Protein AF-W9YS83-F1 (afdb_monomer_lite)

Foldseek 3Di:
DDDDAQEDDDPVCVVVLVPQDFPDKDKDWDFDQPVPPGTDGFIWIWTDRDPAKIKIWGWAFDDDDDDPDVVGGHTHTYIDMDRHDDPPPPDPDDDD

Secondary structure (DSSP, 8-state):
------EE--TTTHHHHHHPPP-EEEEEEEEEE-SSS-EEEEEEEEEE-SSS-EEEEEEEEEEEEPSSSTT-EEEEEEEEEESS------PPPPP-

Sequence (96 aa):
MAIQTIRYVPSDQQDAARQAPVSLVRVVSHTQFDGNTGPTNHCCLYFQTGPNSYIRLDMIPGNDPGTVLPGGRKGVLVVQIWTTFQMSASKPPRPL

pLDDT: mean 72.43, std 15.62, range [32.56, 90.31]

Organism: NCBI:txid1182541

Radius of gyration: 15.61 Å; chains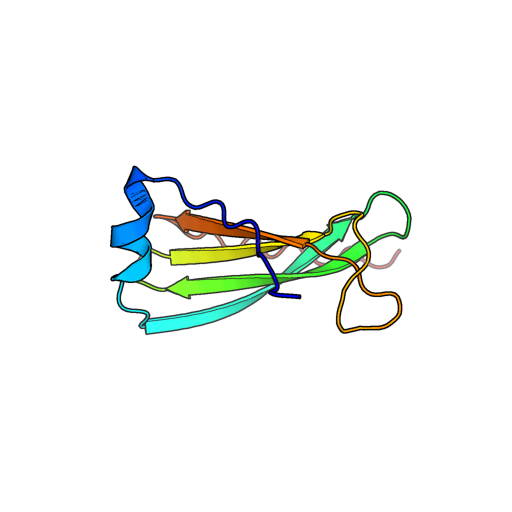: 1; bounding box: 30×46×37 Å

InterPro domains:
  IPR056672 Domain of unknown function DUF7770 [PF24968] (27-80)

Structure (mmCIF, N/CA/C/O backbone):
data_AF-W9YS83-F1
#
_entry.id   AF-W9YS83-F1
#
loop_
_atom_site.group_PDB
_atom_site.id
_atom_site.type_symbol
_atom_site.label_atom_id
_atom_site.label_alt_id
_atom_site.label_comp_id
_atom_site.label_asym_id
_atom_site.label_entity_id
_atom_site.label_seq_id
_atom_site.pdbx_PDB_ins_code
_atom_site.Cartn_x
_atom_site.Cartn_y
_atom_site.Cartn_z
_atom_site.occupancy
_atom_site.B_iso_or_equiv
_atom_site.auth_seq_id
_atom_site.auth_comp_id
_atom_site.auth_asym_id
_atom_site.auth_atom_id
_atom_site.pdbx_PDB_model_num
ATOM 1 N N . MET A 1 1 ? 9.127 -20.450 -10.151 1.00 37.19 1 MET A N 1
ATOM 2 C CA . MET A 1 1 ? 9.809 -19.685 -9.083 1.00 37.19 1 MET A CA 1
ATOM 3 C C . MET A 1 1 ? 8.749 -18.963 -8.270 1.00 37.19 1 MET A C 1
ATOM 5 O O . MET A 1 1 ? 7.875 -18.355 -8.876 1.00 37.19 1 MET A O 1
ATOM 9 N N . ALA A 1 2 ? 8.773 -19.076 -6.941 1.00 38.88 2 ALA A N 1
ATOM 10 C CA . ALA A 1 2 ? 7.819 -18.374 -6.084 1.00 38.88 2 ALA A CA 1
ATOM 11 C C . ALA A 1 2 ? 8.127 -16.868 -6.077 1.00 38.88 2 ALA A C 1
ATOM 13 O O . ALA A 1 2 ? 9.285 -16.465 -5.984 1.00 38.88 2 ALA A O 1
ATOM 14 N N . ILE A 1 3 ? 7.093 -16.039 -6.209 1.00 39.12 3 ILE A N 1
ATOM 15 C CA . ILE A 1 3 ? 7.210 -14.583 -6.112 1.00 39.12 3 ILE A CA 1
ATOM 16 C C . ILE A 1 3 ? 7.423 -14.246 -4.634 1.00 39.12 3 ILE A C 1
ATOM 18 O O . ILE A 1 3 ? 6.523 -14.447 -3.823 1.00 39.12 3 ILE A O 1
ATOM 22 N N . GLN A 1 4 ? 8.608 -13.751 -4.277 1.00 41.41 4 GLN A N 1
ATOM 23 C CA . GLN A 1 4 ? 8.888 -13.269 -2.927 1.00 41.41 4 GLN A CA 1
ATOM 24 C C . GLN A 1 4 ? 8.749 -11.746 -2.904 1.00 41.41 4 GLN A C 1
ATOM 26 O O . GLN A 1 4 ? 9.669 -11.013 -3.257 1.00 41.41 4 GLN A O 1
ATOM 31 N N . THR A 1 5 ? 7.561 -11.268 -2.538 1.00 51.53 5 THR A N 1
ATOM 32 C CA . THR A 1 5 ? 7.318 -9.842 -2.298 1.00 51.53 5 THR A CA 1
ATOM 33 C C . THR A 1 5 ? 8.067 -9.424 -1.036 1.00 51.53 5 THR A C 1
ATOM 35 O O . THR A 1 5 ? 7.819 -9.976 0.037 1.00 51.53 5 THR A O 1
ATOM 38 N N . ILE A 1 6 ? 8.967 -8.443 -1.142 1.00 51.59 6 ILE A N 1
ATOM 39 C CA . ILE A 1 6 ? 9.585 -7.823 0.033 1.00 51.59 6 ILE A CA 1
ATOM 40 C C . ILE A 1 6 ? 8.503 -6.983 0.709 1.00 51.59 6 ILE A C 1
ATOM 42 O O . ILE A 1 6 ? 8.083 -5.950 0.189 1.00 51.59 6 ILE A O 1
ATOM 46 N N . ARG A 1 7 ? 8.005 -7.485 1.839 1.00 59.75 7 ARG A N 1
ATOM 47 C CA . ARG A 1 7 ? 6.979 -6.843 2.656 1.00 59.75 7 ARG A CA 1
ATOM 48 C C . ARG A 1 7 ? 7.669 -6.125 3.807 1.00 59.75 7 ARG A C 1
ATOM 50 O O . ARG A 1 7 ? 8.213 -6.782 4.689 1.00 59.75 7 ARG A O 1
ATOM 57 N N . TYR A 1 8 ? 7.606 -4.799 3.821 1.00 60.91 8 TYR A N 1
ATOM 58 C CA . TYR A 1 8 ? 7.991 -4.029 5.000 1.00 60.91 8 TYR A CA 1
ATOM 59 C C . TYR A 1 8 ? 6.734 -3.704 5.806 1.00 60.91 8 TYR A C 1
ATOM 61 O O . TYR A 1 8 ? 5.944 -2.843 5.416 1.00 60.91 8 TYR A O 1
ATOM 69 N N . VAL A 1 9 ? 6.538 -4.432 6.905 1.00 65.19 9 VAL A N 1
ATOM 70 C CA . VAL A 1 9 ? 5.646 -4.030 7.998 1.00 65.19 9 VAL A CA 1
ATOM 71 C C . VAL A 1 9 ? 6.521 -3.973 9.244 1.00 65.19 9 VAL A C 1
ATOM 73 O O . VAL A 1 9 ? 7.219 -4.958 9.496 1.00 65.19 9 VAL A O 1
ATOM 76 N N . PRO A 1 10 ? 6.522 -2.871 10.009 1.00 68.75 10 PRO A N 1
ATOM 77 C CA . PRO A 1 10 ? 7.157 -2.852 11.322 1.00 68.75 10 PRO A CA 1
ATOM 78 C C . PRO A 1 10 ? 6.671 -4.052 12.151 1.00 68.75 10 PRO A C 1
ATOM 80 O O . PRO A 1 10 ? 5.473 -4.349 12.166 1.00 68.75 10 PRO A O 1
ATOM 83 N N . SER A 1 11 ? 7.593 -4.803 12.761 1.00 75.56 11 SER A N 1
ATOM 84 C CA . SER A 1 11 ? 7.273 -6.083 13.415 1.00 75.56 11 SER A CA 1
ATOM 85 C C . SER A 1 11 ? 6.288 -5.921 14.577 1.00 75.56 11 SER A C 1
ATOM 87 O O . SER A 1 11 ? 5.454 -6.793 14.800 1.00 75.56 11 SER A O 1
ATOM 89 N N . ASP A 1 12 ? 6.325 -4.776 15.252 1.00 77.19 12 ASP A N 1
ATOM 90 C CA . ASP A 1 12 ? 5.402 -4.344 16.305 1.00 77.19 12 ASP A CA 1
ATOM 91 C C . ASP A 1 12 ? 3.979 -4.041 15.796 1.00 77.19 12 ASP A C 1
ATOM 93 O O . ASP A 1 12 ? 3.032 -4.001 16.578 1.00 77.19 12 ASP A O 1
ATOM 97 N N . GLN A 1 13 ? 3.805 -3.859 14.486 1.00 73.00 13 GLN A N 1
ATOM 98 C CA . GLN A 1 13 ? 2.529 -3.494 13.860 1.00 73.00 13 GLN A CA 1
ATOM 99 C C . GLN A 1 13 ? 1.933 -4.609 12.999 1.00 73.00 13 GLN A C 1
ATOM 101 O O . GLN A 1 13 ? 0.794 -4.497 12.541 1.00 73.00 13 GLN A O 1
ATOM 106 N N . GLN A 1 14 ? 2.679 -5.688 12.759 1.00 78.12 14 GLN A N 1
ATOM 107 C CA . GLN A 1 14 ? 2.307 -6.716 11.792 1.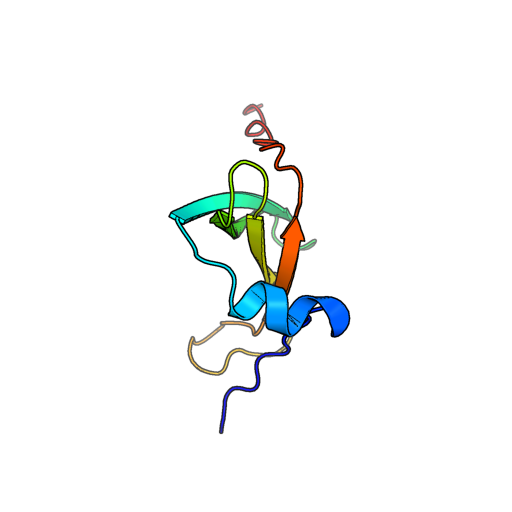00 78.12 14 GLN A CA 1
ATOM 108 C C . GLN A 1 14 ? 0.992 -7.427 12.133 1.00 78.12 14 GLN A C 1
ATOM 110 O O . GLN A 1 14 ? 0.126 -7.558 11.260 1.00 78.12 14 GLN A O 1
ATOM 115 N N . ASP A 1 15 ? 0.833 -7.873 13.378 1.00 82.25 15 ASP A N 1
ATOM 116 C CA . ASP A 1 15 ? -0.364 -8.606 13.798 1.00 82.25 15 ASP A CA 1
ATOM 117 C C . ASP A 1 15 ? -1.578 -7.684 13.894 1.00 82.25 15 ASP A C 1
ATOM 119 O O . ASP A 1 15 ? -2.651 -8.026 13.393 1.00 82.25 15 ASP A O 1
ATOM 123 N N . ALA A 1 16 ? -1.383 -6.470 14.417 1.00 77.25 16 ALA A N 1
ATOM 124 C CA . ALA A 1 16 ? -2.418 -5.444 14.465 1.00 77.25 16 ALA A CA 1
ATOM 125 C C . ALA A 1 16 ? -2.932 -5.096 13.057 1.00 77.25 16 ALA A C 1
ATOM 127 O O . ALA A 1 16 ? -4.139 -5.087 12.827 1.00 77.25 16 ALA A O 1
ATOM 128 N N . ALA A 1 17 ? -2.035 -4.889 12.086 1.00 74.69 17 ALA A N 1
ATOM 129 C CA . ALA A 1 17 ? -2.414 -4.611 10.702 1.00 74.69 17 ALA A CA 1
ATOM 130 C C . ALA A 1 17 ? -3.163 -5.783 10.046 1.00 74.69 17 ALA A C 1
ATOM 132 O O . ALA A 1 17 ? -4.071 -5.563 9.248 1.00 74.69 17 ALA A O 1
ATOM 133 N N . ARG A 1 18 ? -2.790 -7.032 10.355 1.00 79.50 18 ARG A N 1
ATOM 134 C CA . ARG A 1 18 ? -3.412 -8.224 9.756 1.00 79.50 18 ARG A CA 1
ATOM 135 C C . ARG A 1 18 ? -4.815 -8.496 10.300 1.00 79.50 18 ARG A C 1
ATOM 137 O O . ARG A 1 18 ? -5.643 -9.029 9.568 1.00 79.50 18 ARG A O 1
ATOM 144 N N . GLN A 1 19 ? -5.053 -8.180 11.569 1.00 83.81 19 GLN A N 1
ATOM 145 C CA . GLN A 1 19 ? -6.325 -8.433 12.249 1.00 83.81 19 GLN A CA 1
ATOM 146 C C . GLN A 1 19 ? -7.300 -7.252 12.157 1.00 83.81 19 GLN A C 1
ATOM 148 O O . GLN A 1 19 ? -8.471 -7.403 12.499 1.00 83.81 19 GLN A O 1
ATOM 153 N N . ALA A 1 20 ? -6.836 -6.084 11.705 1.00 82.81 20 ALA A N 1
ATOM 154 C CA . ALA A 1 20 ? -7.656 -4.887 11.648 1.00 82.81 20 ALA A CA 1
ATOM 155 C C . ALA A 1 20 ? -8.860 -5.064 10.697 1.00 82.81 20 ALA A C 1
ATOM 157 O O . ALA A 1 20 ? -8.670 -5.378 9.516 1.00 82.81 20 ALA A O 1
ATOM 158 N N . PRO A 1 21 ? -10.100 -4.837 11.171 1.00 87.38 21 PRO A N 1
ATOM 159 C CA . PRO A 1 21 ? -11.282 -4.938 10.327 1.00 87.38 21 PRO A CA 1
ATOM 160 C C . PRO A 1 21 ? -11.286 -3.798 9.311 1.00 87.38 21 PRO A C 1
ATOM 162 O O . PRO A 1 21 ? -11.199 -2.632 9.683 1.00 87.38 21 PRO A O 1
ATOM 165 N N . VAL A 1 22 ? -11.402 -4.125 8.025 1.00 88.81 22 VAL A N 1
ATOM 166 C CA . VAL A 1 22 ? -11.458 -3.123 6.954 1.00 88.81 22 VAL A CA 1
ATOM 167 C C . VAL A 1 22 ? -12.913 -2.779 6.660 1.00 88.81 22 VAL A C 1
ATOM 169 O O . VAL A 1 22 ? -13.686 -3.652 6.273 1.00 88.81 22 VAL A O 1
ATOM 172 N N . SER A 1 23 ? -13.284 -1.509 6.817 1.00 89.81 23 SER A N 1
ATOM 173 C CA . SER A 1 23 ? -14.640 -1.017 6.530 1.00 89.81 23 SER A CA 1
ATOM 174 C C . SER A 1 23 ? -14.766 -0.349 5.161 1.00 89.81 23 SER A C 1
ATOM 176 O O . SER A 1 23 ? -15.855 -0.308 4.593 1.00 89.81 23 SER A O 1
ATOM 178 N N . LEU A 1 24 ? -13.662 0.172 4.617 1.00 88.69 24 LEU A N 1
ATOM 179 C CA . LEU A 1 24 ? -13.631 0.868 3.333 1.00 88.69 24 LEU A CA 1
ATOM 180 C C . LEU A 1 24 ? -12.257 0.730 2.675 1.00 88.69 24 LEU A C 1
ATOM 182 O O . LEU A 1 24 ? -11.231 0.834 3.343 1.00 88.69 24 LEU A O 1
ATOM 186 N N . VAL A 1 25 ? -12.236 0.569 1.352 1.00 89.62 25 VAL A N 1
ATOM 187 C CA . VAL A 1 25 ? -11.015 0.614 0.539 1.00 89.62 25 VAL A CA 1
ATOM 188 C C . VAL A 1 25 ? -11.076 1.826 -0.382 1.00 89.62 25 VAL A C 1
ATOM 190 O O . VAL A 1 25 ? -12.059 2.022 -1.094 1.00 89.62 25 VAL A O 1
ATOM 193 N N . ARG A 1 26 ? -10.022 2.642 -0.376 1.00 87.75 26 ARG A N 1
ATOM 194 C CA . ARG A 1 26 ? -9.867 3.802 -1.259 1.00 87.75 26 ARG A CA 1
ATOM 195 C C . ARG A 1 26 ? -8.675 3.586 -2.179 1.00 87.75 26 ARG A C 1
ATOM 197 O O . ARG A 1 26 ? -7.605 3.209 -1.708 1.00 87.75 26 ARG A O 1
ATOM 204 N N . VAL A 1 27 ? -8.858 3.868 -3.464 1.00 88.56 27 VAL A N 1
ATOM 205 C CA . VAL A 1 27 ? -7.778 3.929 -4.455 1.00 88.56 27 VAL A CA 1
ATOM 206 C C . VAL A 1 27 ? -7.486 5.400 -4.706 1.00 88.56 27 VAL A C 1
ATOM 208 O O . VAL A 1 27 ? -8.394 6.144 -5.076 1.00 88.56 27 VAL A O 1
ATOM 211 N N . VAL A 1 28 ? -6.253 5.833 -4.462 1.00 83.38 28 VAL A N 1
ATOM 212 C CA . VAL A 1 28 ? -5.859 7.237 -4.620 1.00 83.38 28 VAL A CA 1
ATOM 213 C C . VAL A 1 28 ? -4.666 7.307 -5.554 1.00 83.38 28 VAL A C 1
ATOM 215 O O . VAL A 1 28 ? -3.622 6.714 -5.285 1.00 83.38 28 VAL A O 1
ATOM 218 N N . SER A 1 29 ? -4.831 8.028 -6.658 1.00 82.12 29 SER A N 1
ATOM 219 C CA . SER A 1 29 ? -3.747 8.337 -7.582 1.00 82.12 29 SER A CA 1
ATOM 220 C C . SER A 1 29 ? -2.879 9.458 -7.018 1.00 82.12 29 SER A C 1
ATOM 222 O O . SER A 1 29 ? -3.407 10.501 -6.623 1.00 82.12 29 SER A O 1
ATOM 224 N N . HIS A 1 30 ? -1.562 9.282 -7.044 1.00 76.31 30 HIS A N 1
ATOM 225 C CA . HIS A 1 30 ? -0.604 10.350 -6.788 1.00 76.31 30 HIS A CA 1
ATOM 226 C C . HIS A 1 30 ? 0.291 10.545 -8.006 1.00 76.31 30 HIS A C 1
ATOM 228 O O . HIS A 1 30 ? 0.634 9.598 -8.711 1.00 76.31 30 HIS A O 1
ATOM 234 N N . THR A 1 31 ? 0.730 11.780 -8.212 1.00 75.81 31 THR A N 1
ATOM 235 C CA . THR A 1 31 ? 1.826 12.054 -9.136 1.00 75.81 31 THR A CA 1
ATOM 236 C C . THR A 1 31 ? 3.129 11.590 -8.495 1.00 75.81 31 THR A C 1
ATOM 238 O O . THR A 1 31 ? 3.548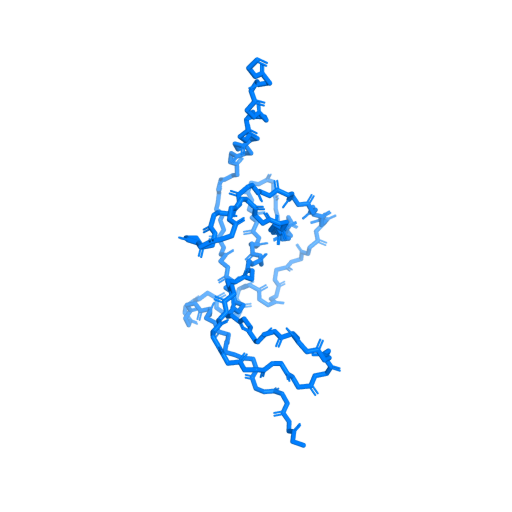 12.152 -7.484 1.00 75.81 31 THR A O 1
ATOM 241 N N . GLN A 1 32 ? 3.785 10.594 -9.087 1.00 70.19 32 GLN A N 1
ATOM 242 C CA . GLN A 1 32 ? 5.127 10.175 -8.688 1.00 70.19 32 GLN A CA 1
ATOM 243 C C . GLN A 1 32 ? 6.092 10.401 -9.845 1.00 70.19 32 GLN A C 1
ATOM 245 O O . GLN A 1 32 ? 5.832 9.959 -10.960 1.00 70.19 32 GLN A O 1
ATOM 250 N N . PHE A 1 33 ? 7.207 11.077 -9.588 1.00 68.56 33 PHE A N 1
ATOM 251 C CA . PHE A 1 33 ? 8.263 11.248 -10.581 1.00 68.56 33 PHE A CA 1
ATOM 252 C C . PHE A 1 33 ? 9.261 10.099 -10.459 1.00 68.56 33 PHE A C 1
ATOM 254 O O . PHE A 1 33 ? 9.786 9.852 -9.376 1.00 68.56 33 PHE A O 1
ATOM 261 N N . ASP A 1 34 ? 9.537 9.414 -11.565 1.00 64.31 34 ASP A N 1
ATOM 262 C CA . ASP A 1 34 ? 10.505 8.308 -11.619 1.00 64.31 34 ASP A CA 1
ATOM 263 C C . ASP A 1 34 ? 11.946 8.774 -11.912 1.00 64.31 34 ASP A C 1
ATOM 265 O O . ASP A 1 34 ? 12.828 7.970 -12.215 1.00 64.31 34 ASP A O 1
ATOM 269 N N . GLY A 1 35 ? 12.177 10.089 -11.849 1.00 60.09 35 GLY A N 1
ATOM 270 C CA . GLY A 1 35 ? 13.470 10.732 -12.066 1.00 60.09 35 GLY A CA 1
ATOM 271 C C . GLY A 1 35 ? 13.965 10.752 -13.516 1.00 60.09 35 GLY A C 1
ATOM 272 O O . GLY A 1 35 ? 14.924 11.466 -13.782 1.00 60.09 35 GLY A O 1
ATOM 273 N N . ASN A 1 36 ? 13.327 10.030 -14.448 1.00 57.38 36 ASN A N 1
ATOM 274 C CA . ASN A 1 36 ? 13.856 9.824 -15.804 1.00 57.38 36 ASN A CA 1
ATOM 275 C C . ASN A 1 36 ? 12.836 10.043 -16.930 1.00 57.38 36 ASN A C 1
ATOM 277 O O . ASN A 1 36 ? 13.213 10.534 -17.990 1.00 57.38 36 ASN A O 1
A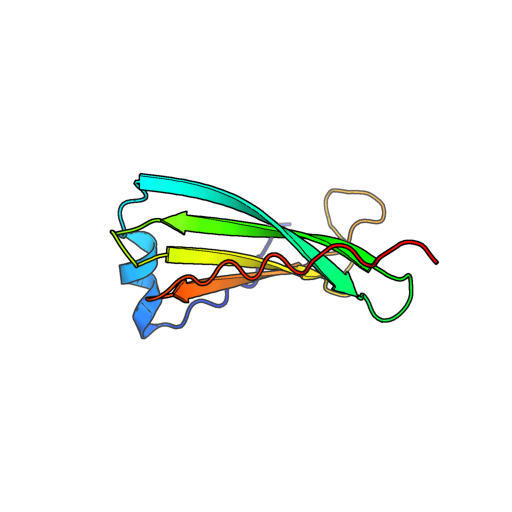TOM 281 N N . THR A 1 37 ? 11.570 9.669 -16.742 1.00 64.56 37 THR A N 1
ATOM 282 C CA . THR A 1 37 ? 10.553 9.681 -17.810 1.00 64.56 37 THR A CA 1
ATOM 283 C C . THR A 1 37 ? 9.370 10.601 -17.524 1.00 64.56 37 THR A C 1
ATOM 285 O O . THR A 1 37 ? 8.579 10.881 -18.424 1.00 64.56 37 THR A O 1
ATOM 288 N N . GLY A 1 38 ? 9.298 11.160 -16.313 1.00 65.75 38 GLY A N 1
ATOM 289 C CA . GLY A 1 38 ? 8.328 12.188 -15.942 1.00 65.75 38 GLY A CA 1
ATOM 290 C C . GLY A 1 38 ? 7.320 11.689 -14.904 1.00 65.75 38 GLY A C 1
ATOM 291 O O . GLY A 1 38 ? 7.645 10.809 -14.103 1.00 65.75 38 GLY A O 1
ATOM 292 N N . PRO A 1 39 ? 6.118 12.288 -14.834 1.00 65.50 39 PRO A N 1
ATOM 293 C CA . PRO A 1 39 ? 5.088 11.838 -13.912 1.00 65.50 39 PRO A CA 1
ATOM 294 C C . PRO A 1 39 ? 4.576 10.456 -14.330 1.00 65.50 39 PRO A C 1
ATOM 296 O O . PRO A 1 39 ? 4.170 10.235 -15.468 1.00 65.50 39 PRO A O 1
ATOM 299 N N . THR A 1 40 ? 4.572 9.531 -13.383 1.00 66.88 40 THR A N 1
ATOM 300 C CA . THR A 1 40 ? 4.080 8.166 -13.550 1.00 66.88 40 THR A CA 1
ATOM 301 C C . THR A 1 40 ? 2.720 8.001 -12.885 1.00 66.88 40 THR A C 1
ATOM 303 O O . THR A 1 40 ? 2.386 8.690 -11.916 1.00 66.88 40 THR A O 1
ATOM 306 N N . ASN A 1 41 ? 1.929 7.065 -13.413 1.00 69.88 41 ASN A N 1
ATOM 307 C CA . ASN A 1 41 ? 0.658 6.665 -12.821 1.00 69.88 41 ASN A CA 1
ATOM 308 C C . ASN A 1 41 ? 0.932 5.824 -11.570 1.00 69.88 41 ASN A C 1
ATOM 310 O O . ASN A 1 41 ? 1.046 4.601 -11.646 1.00 69.88 41 ASN A O 1
ATOM 314 N N . HIS A 1 42 ? 1.050 6.483 -10.422 1.00 79.94 42 HIS A N 1
ATOM 315 C CA . HIS A 1 42 ? 1.211 5.830 -9.133 1.00 79.94 42 HIS A CA 1
ATOM 316 C C . HIS A 1 42 ? -0.117 5.834 -8.373 1.00 79.94 42 HIS A C 1
ATOM 318 O O . HIS A 1 42 ? -0.798 6.857 -8.296 1.00 79.94 42 HIS A O 1
ATOM 324 N N . CYS A 1 43 ? -0.503 4.689 -7.813 1.00 80.88 43 CYS A N 1
ATOM 325 C CA . CYS A 1 43 ? -1.715 4.559 -7.008 1.00 80.88 43 CYS A CA 1
ATOM 326 C C . CYS A 1 43 ? -1.395 3.902 -5.668 1.00 80.88 43 CYS A C 1
ATOM 328 O O . CYS A 1 43 ? -0.779 2.837 -5.629 1.00 80.88 43 CYS A O 1
ATOM 330 N N . CYS A 1 44 ? -1.899 4.497 -4.591 1.00 85.44 44 CYS A N 1
ATOM 331 C CA . CYS A 1 44 ? -1.916 3.895 -3.264 1.00 85.44 44 CYS A CA 1
ATOM 332 C C . CYS A 1 44 ? -3.304 3.335 -2.955 1.00 85.44 44 CYS A C 1
ATOM 334 O O . CYS A 1 44 ? -4.329 3.910 -3.341 1.00 85.44 44 CYS A O 1
ATOM 336 N N . LEU A 1 45 ? -3.336 2.247 -2.189 1.00 89.50 45 LEU A N 1
ATOM 337 C CA . LEU A 1 45 ? -4.557 1.743 -1.574 1.00 89.50 45 LEU A CA 1
ATOM 338 C C . LEU A 1 45 ? -4.581 2.143 -0.100 1.00 89.50 45 LEU A C 1
ATOM 340 O O . LEU A 1 45 ? -3.590 1.980 0.606 1.00 89.50 45 LEU A O 1
ATOM 344 N N . TYR A 1 46 ? -5.722 2.627 0.376 1.00 89.19 46 TYR A N 1
ATOM 345 C CA . TYR A 1 46 ? -5.936 2.952 1.784 1.00 89.19 46 TYR A CA 1
ATOM 346 C C . TYR A 1 46 ? -7.117 2.157 2.313 1.00 89.19 46 TYR A C 1
ATOM 348 O O . TYR A 1 46 ? -8.238 2.293 1.821 1.00 89.19 46 TYR A O 1
ATOM 356 N N . PHE A 1 47 ? -6.860 1.315 3.304 1.00 90.31 47 PHE A N 1
ATOM 357 C CA . PHE A 1 47 ? -7.860 0.475 3.945 1.00 90.31 47 PHE A CA 1
ATOM 358 C C . PHE A 1 47 ? -8.241 1.143 5.258 1.00 90.31 47 PHE A C 1
ATOM 360 O O . PHE A 1 47 ? -7.415 1.248 6.158 1.00 90.31 47 PHE A O 1
ATOM 367 N N . GLN A 1 48 ? -9.466 1.640 5.360 1.00 89.38 48 GLN A N 1
ATOM 368 C CA . GLN A 1 48 ? -9.972 2.241 6.584 1.00 89.38 48 GLN A CA 1
ATOM 369 C C . GLN A 1 48 ? -10.240 1.147 7.616 1.00 89.38 48 GLN A C 1
ATOM 371 O O . GLN A 1 48 ? -10.997 0.216 7.342 1.00 89.38 48 GLN A O 1
ATOM 376 N N . THR A 1 49 ? -9.625 1.271 8.789 1.00 88.62 49 THR A N 1
ATOM 377 C CA . THR A 1 49 ? -9.718 0.289 9.881 1.00 88.62 49 THR A CA 1
ATOM 378 C C . THR A 1 49 ? -10.413 0.820 11.133 1.00 88.62 49 THR A C 1
ATOM 380 O O . THR A 1 49 ? -10.590 0.103 1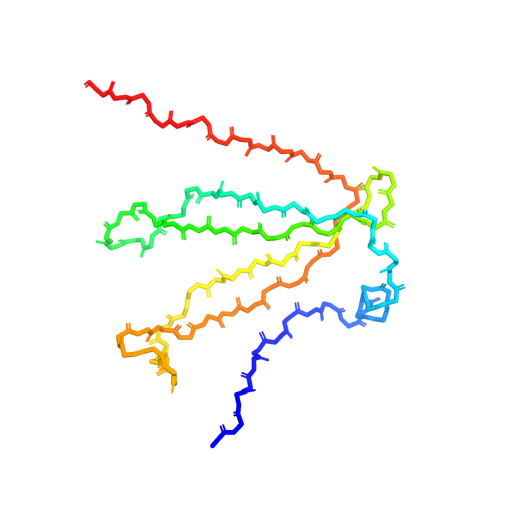2.113 1.00 88.62 49 THR A O 1
ATOM 383 N N . GLY A 1 50 ? -10.825 2.086 11.099 1.00 86.00 50 GLY A N 1
ATOM 384 C CA . GLY A 1 50 ? -11.513 2.787 12.176 1.00 86.00 50 GLY A CA 1
ATOM 385 C C . GLY A 1 50 ? -11.926 4.191 11.725 1.00 86.00 50 GLY A C 1
ATOM 386 O O . GLY A 1 50 ? -11.753 4.536 10.553 1.00 86.00 50 GLY A O 1
ATOM 387 N N . PRO A 1 51 ? -12.469 5.032 12.621 1.00 84.50 51 PRO A N 1
ATOM 388 C CA . PRO A 1 51 ? -12.894 6.387 12.262 1.00 84.50 51 PRO A CA 1
ATOM 389 C C . PRO A 1 51 ? -11.757 7.238 11.678 1.00 84.50 51 PRO A C 1
ATOM 391 O O . PRO A 1 51 ? -11.957 7.924 10.681 1.00 84.50 51 PRO A O 1
ATOM 394 N N . ASN A 1 52 ? -10.552 7.118 12.249 1.00 84.50 52 ASN A N 1
ATOM 395 C CA . ASN A 1 52 ? -9.368 7.885 11.848 1.00 84.50 52 ASN A CA 1
ATOM 396 C C . ASN A 1 52 ? -8.147 7.010 11.516 1.00 84.50 52 ASN A C 1
ATOM 398 O O . ASN A 1 52 ? -7.084 7.545 11.214 1.00 84.50 52 ASN A O 1
ATOM 402 N N . SER A 1 53 ? -8.276 5.680 11.556 1.00 85.25 53 SER A N 1
ATOM 403 C CA . SER A 1 53 ? -7.164 4.764 11.301 1.00 85.25 53 SER A CA 1
ATOM 404 C C . SER A 1 53 ? -7.244 4.132 9.917 1.00 85.25 53 SER A C 1
ATOM 406 O O . SER A 1 53 ? -8.316 3.739 9.450 1.00 85.25 53 SER A O 1
ATOM 408 N N . TYR A 1 54 ? -6.086 4.021 9.273 1.00 88.38 54 TYR A N 1
ATOM 409 C CA . TYR A 1 54 ? -5.948 3.483 7.929 1.00 88.38 54 TYR A CA 1
ATOM 410 C C . TYR A 1 54 ? -4.706 2.604 7.822 1.00 88.38 54 TYR A C 1
ATOM 412 O O . TYR A 1 54 ? -3.697 2.856 8.476 1.00 88.38 54 TYR A O 1
ATOM 420 N N . ILE A 1 55 ? -4.758 1.608 6.946 1.00 87.19 55 ILE A N 1
ATOM 421 C CA . ILE A 1 55 ? -3.588 0.878 6.463 1.00 87.19 55 ILE A CA 1
ATOM 422 C C . ILE A 1 55 ? -3.339 1.321 5.025 1.00 87.19 55 ILE A C 1
ATOM 424 O O . ILE A 1 55 ? -4.193 1.134 4.158 1.00 87.19 55 ILE A O 1
ATOM 428 N N . ARG A 1 56 ? -2.178 1.918 4.765 1.00 88.56 56 ARG A N 1
ATOM 429 C CA . ARG A 1 56 ? -1.722 2.277 3.421 1.00 88.56 56 ARG A CA 1
ATOM 430 C C . ARG A 1 56 ? -0.944 1.117 2.816 1.00 88.56 56 ARG A C 1
ATOM 432 O O . ARG A 1 56 ? -0.001 0.634 3.441 1.00 88.56 56 ARG A O 1
ATOM 439 N N . LEU A 1 57 ? -1.300 0.734 1.596 1.00 87.81 57 LEU A N 1
ATOM 440 C CA . LEU A 1 57 ? -0.514 -0.124 0.717 1.00 87.81 57 LEU A CA 1
ATOM 441 C C . LEU A 1 57 ? 0.008 0.729 -0.440 1.00 87.81 57 LEU A C 1
ATOM 443 O O . LEU A 1 57 ? -0.774 1.301 -1.200 1.00 87.81 57 LEU A O 1
ATOM 447 N N . ASP A 1 58 ? 1.324 0.824 -0.542 1.00 86.25 58 ASP A N 1
ATOM 448 C CA . ASP A 1 58 ? 2.032 1.691 -1.482 1.00 86.25 58 ASP A CA 1
ATOM 449 C C . ASP A 1 58 ? 3.093 0.857 -2.214 1.00 86.25 58 ASP A C 1
ATOM 451 O O . ASP A 1 58 ? 3.866 0.142 -1.576 1.00 86.25 58 ASP A O 1
ATOM 455 N N . MET A 1 59 ? 3.089 0.895 -3.546 1.00 83.75 59 MET A N 1
ATOM 456 C CA . MET A 1 59 ? 4.036 0.156 -4.378 1.00 83.75 59 MET A CA 1
ATOM 457 C C . MET A 1 59 ? 5.103 1.102 -4.923 1.00 83.75 59 MET A C 1
ATOM 459 O O . MET A 1 59 ? 4.835 1.912 -5.811 1.00 83.75 59 MET A O 1
ATOM 463 N N . ILE A 1 60 ? 6.334 0.945 -4.443 1.00 79.88 60 ILE A N 1
ATOM 464 C CA . ILE A 1 60 ? 7.487 1.699 -4.935 1.00 79.88 60 ILE A CA 1
ATOM 465 C C . ILE A 1 60 ? 8.135 0.902 -6.073 1.00 79.88 60 ILE A C 1
ATOM 467 O O . ILE A 1 60 ? 8.507 -0.255 -5.853 1.00 79.88 60 ILE A O 1
ATOM 471 N N . PRO A 1 61 ? 8.290 1.465 -7.284 1.00 75.56 61 PRO A N 1
ATOM 472 C CA . PRO A 1 61 ? 8.932 0.758 -8.386 1.00 75.56 61 PRO A CA 1
ATOM 473 C C . PRO A 1 61 ? 10.398 0.441 -8.059 1.00 75.56 61 PRO A C 1
ATOM 475 O O . PRO A 1 61 ? 11.131 1.280 -7.539 1.00 75.56 61 PRO A O 1
ATOM 478 N N . GLY A 1 62 ? 10.823 -0.782 -8.367 1.00 74.38 62 GLY A N 1
ATOM 479 C CA . GLY A 1 62 ? 12.210 -1.231 -8.287 1.00 74.38 62 GLY A CA 1
ATOM 480 C C . GLY A 1 62 ? 12.848 -1.352 -9.671 1.00 74.38 62 GLY A C 1
ATOM 481 O O . GLY A 1 62 ? 12.210 -1.124 -10.700 1.00 74.38 62 GLY A O 1
ATOM 482 N N . ASN A 1 63 ? 14.126 -1.734 -9.696 1.00 78.75 63 ASN A N 1
ATOM 483 C CA . ASN A 1 63 ? 14.888 -1.912 -10.938 1.00 78.75 63 ASN A CA 1
ATOM 484 C C . ASN A 1 63 ? 14.913 -3.359 -11.442 1.00 78.75 63 ASN A C 1
ATOM 486 O O . ASN A 1 63 ? 15.299 -3.597 -12.584 1.00 78.75 63 ASN A O 1
ATOM 490 N N . ASP A 1 64 ? 14.482 -4.319 -10.623 1.00 79.06 64 ASP A N 1
ATOM 491 C CA . ASP A 1 64 ? 14.492 -5.721 -11.020 1.00 79.06 64 ASP A CA 1
ATOM 492 C C . ASP A 1 64 ? 13.432 -6.004 -12.093 1.00 79.06 64 ASP A C 1
ATOM 494 O O . ASP A 1 64 ? 12.297 -5.526 -11.981 1.00 79.06 64 ASP A O 1
ATOM 498 N N . PRO A 1 65 ? 13.745 -6.830 -13.105 1.00 81.19 65 PRO A N 1
ATOM 499 C CA . PRO A 1 65 ? 12.781 -7.210 -14.125 1.00 81.19 65 PRO A CA 1
ATOM 500 C C . PRO A 1 65 ? 11.612 -7.997 -13.519 1.00 81.19 65 PRO A C 1
ATOM 502 O O . PRO A 1 65 ? 11.777 -8.869 -12.658 1.00 81.19 65 PRO A O 1
ATOM 505 N N . GLY A 1 66 ? 10.408 -7.669 -13.981 1.00 77.81 66 GLY A N 1
ATOM 506 C CA . GLY A 1 66 ? 9.172 -8.351 -13.629 1.00 77.81 66 GLY A CA 1
ATOM 507 C C . GLY A 1 66 ? 9.157 -9.790 -14.142 1.00 77.81 66 GLY A C 1
ATOM 508 O O . GLY A 1 66 ? 9.813 -10.132 -15.120 1.00 77.81 66 GLY A O 1
ATOM 509 N N . THR A 1 67 ? 8.398 -10.651 -13.466 1.00 78.00 67 THR A N 1
ATOM 510 C CA . THR A 1 67 ? 8.338 -12.089 -13.783 1.00 78.00 67 THR A CA 1
ATOM 511 C C . THR A 1 67 ? 7.105 -12.496 -14.587 1.00 78.00 67 THR A C 1
ATOM 513 O O . THR A 1 67 ? 7.043 -13.632 -15.042 1.00 78.00 67 THR A O 1
ATOM 516 N N . VAL A 1 68 ? 6.111 -11.610 -14.723 1.00 81.06 68 VAL A N 1
ATOM 517 C CA . VAL A 1 68 ? 4.806 -11.921 -15.342 1.00 81.06 68 VAL A CA 1
ATOM 518 C C . VAL A 1 68 ? 4.517 -11.029 -16.546 1.00 81.06 68 VAL A C 1
ATOM 520 O O . VAL A 1 68 ? 4.092 -11.523 -17.583 1.00 81.06 68 VAL A O 1
ATOM 523 N N . LEU A 1 69 ? 4.749 -9.721 -16.421 1.00 73.75 69 LEU A N 1
ATOM 524 C CA . LEU A 1 69 ? 4.492 -8.761 -17.492 1.00 73.75 69 LEU A CA 1
ATOM 525 C C . LEU A 1 69 ? 5.786 -8.504 -18.276 1.00 73.75 69 LEU A C 1
ATOM 527 O O . LEU A 1 69 ? 6.753 -8.032 -17.669 1.00 73.75 69 LEU A O 1
ATOM 531 N N . PRO A 1 70 ? 5.829 -8.781 -19.594 1.00 79.50 70 PRO A N 1
ATOM 532 C CA . PRO A 1 70 ? 6.951 -8.390 -20.443 1.00 79.50 70 PRO A CA 1
ATOM 533 C C . PRO A 1 70 ? 7.217 -6.884 -20.333 1.00 79.50 70 PRO A C 1
ATOM 535 O O . PRO A 1 70 ? 6.296 -6.079 -20.443 1.00 79.50 70 PRO A O 1
ATOM 538 N N . GLY A 1 71 ? 8.468 -6.504 -20.060 1.00 78.44 71 GLY A N 1
ATOM 539 C CA . GLY A 1 71 ? 8.855 -5.106 -19.816 1.00 78.44 71 GLY A CA 1
ATOM 540 C C . GLY A 1 71 ? 8.446 -4.545 -18.445 1.00 78.44 71 GLY A C 1
ATOM 541 O O . GLY A 1 71 ? 8.795 -3.411 -18.123 1.00 78.44 71 GLY A O 1
ATOM 542 N N . GLY A 1 72 ? 7.745 -5.324 -17.616 1.00 75.88 72 GLY A N 1
ATOM 543 C CA . GLY A 1 72 ? 7.414 -4.946 -16.246 1.00 75.88 72 GLY A CA 1
ATOM 544 C C . GLY A 1 72 ? 8.642 -4.925 -15.337 1.00 75.88 72 GLY A C 1
ATOM 545 O O . GLY A 1 72 ? 9.663 -5.554 -15.620 1.00 75.88 72 GLY A O 1
ATOM 546 N N . ARG A 1 73 ? 8.522 -4.235 -14.201 1.00 76.94 73 ARG A N 1
ATOM 547 C CA . ARG A 1 73 ? 9.519 -4.226 -13.123 1.00 76.94 73 ARG A CA 1
ATOM 548 C C . ARG A 1 73 ? 8.893 -4.701 -11.820 1.00 76.94 73 ARG A C 1
ATOM 550 O O . ARG A 1 73 ? 7.693 -4.525 -11.605 1.00 76.94 73 ARG A O 1
ATOM 557 N N . LYS A 1 74 ? 9.689 -5.320 -10.953 1.00 81.50 74 LYS A N 1
ATOM 558 C CA . LYS A 1 74 ? 9.274 -5.602 -9.575 1.00 81.50 74 LYS A CA 1
ATOM 559 C C . LYS A 1 74 ? 9.231 -4.296 -8.791 1.00 81.50 74 LYS A C 1
ATOM 561 O O . LYS A 1 74 ? 9.968 -3.362 -9.091 1.00 81.50 74 LYS A O 1
ATOM 566 N N . GLY A 1 75 ? 8.379 -4.251 -7.777 1.00 79.25 75 GLY A N 1
ATOM 567 C CA . GLY A 1 75 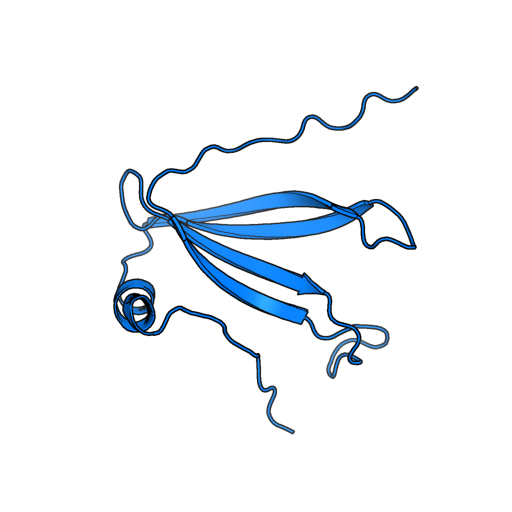? 8.298 -3.141 -6.838 1.00 79.25 75 GLY A CA 1
ATOM 568 C C . GLY A 1 75 ? 8.366 -3.631 -5.398 1.00 79.25 75 GLY A C 1
ATOM 569 O O . GLY A 1 75 ? 8.186 -4.820 -5.123 1.00 79.25 75 GLY A O 1
ATOM 570 N N . VAL A 1 76 ? 8.632 -2.703 -4.489 1.00 82.19 76 VAL A N 1
ATOM 571 C CA . VAL A 1 76 ? 8.568 -2.919 -3.046 1.00 82.19 76 VAL A CA 1
ATOM 572 C C . VAL A 1 76 ? 7.183 -2.506 -2.570 1.00 82.19 76 VAL A C 1
ATOM 574 O O . VAL A 1 76 ? 6.791 -1.351 -2.737 1.00 82.19 76 VAL A O 1
ATOM 577 N N . LEU A 1 77 ? 6.451 -3.443 -1.962 1.00 83.19 77 LEU A N 1
ATOM 578 C CA . LEU A 1 77 ? 5.163 -3.151 -1.343 1.00 83.19 77 LEU A CA 1
ATOM 579 C C . LEU A 1 77 ? 5.384 -2.692 0.101 1.00 83.19 77 LEU A C 1
ATOM 581 O O . LEU A 1 77 ? 5.785 -3.468 0.973 1.00 83.19 77 LEU A O 1
ATOM 585 N N . VAL A 1 78 ? 5.076 -1.429 0.352 1.00 82.88 78 VAL A N 1
ATOM 586 C CA . VAL A 1 78 ? 5.139 -0.789 1.661 1.00 82.88 78 VAL A CA 1
ATOM 587 C C . VAL A 1 78 ? 3.761 -0.843 2.311 1.00 82.88 78 VAL A C 1
ATOM 589 O O . VAL A 1 78 ? 2.772 -0.410 1.718 1.00 82.88 78 VAL A O 1
ATOM 592 N N . VAL A 1 79 ? 3.698 -1.353 3.544 1.00 84.31 79 VAL A N 1
ATOM 593 C CA . VAL A 1 79 ? 2.468 -1.417 4.346 1.00 84.31 79 VAL A CA 1
ATOM 594 C C . VAL A 1 79 ? 2.657 -0.587 5.608 1.00 84.31 79 VAL A C 1
ATOM 596 O O . VAL A 1 79 ? 3.580 -0.836 6.379 1.00 84.31 79 VAL A O 1
ATOM 599 N N . GLN A 1 80 ? 1.795 0.402 5.831 1.00 82.69 80 GLN A N 1
ATOM 600 C CA . GLN A 1 80 ? 1.927 1.332 6.958 1.00 82.69 80 GLN A CA 1
ATOM 601 C C . GLN A 1 80 ? 0.585 1.607 7.629 1.00 82.69 80 GLN A C 1
ATOM 603 O O . GLN A 1 80 ? -0.408 1.828 6.939 1.00 82.69 80 GLN A O 1
ATOM 608 N N . ILE A 1 81 ? 0.569 1.662 8.962 1.00 83.25 81 ILE A N 1
ATOM 609 C CA . ILE A 1 81 ? -0.592 2.104 9.743 1.00 83.25 81 ILE A CA 1
ATOM 610 C C . ILE A 1 81 ? -0.517 3.619 9.940 1.00 83.25 81 ILE A C 1
ATOM 612 O O . ILE A 1 81 ? 0.521 4.155 10.319 1.00 83.25 81 ILE A O 1
ATOM 616 N N . TRP A 1 82 ? -1.615 4.313 9.661 1.00 79.25 82 TRP A N 1
ATOM 617 C CA . TRP A 1 82 ? -1.761 5.758 9.806 1.00 79.25 82 TRP A CA 1
ATOM 618 C C . TRP A 1 82 ? -2.931 6.046 10.748 1.00 79.25 82 TRP A C 1
ATOM 620 O O . TRP A 1 82 ? -4.010 5.483 10.578 1.00 79.25 82 TRP A O 1
ATOM 630 N N . THR A 1 83 ? -2.732 6.923 11.731 1.00 69.31 83 THR A N 1
ATOM 631 C CA . THR A 1 83 ? -3.753 7.320 12.724 1.00 69.31 83 THR A CA 1
ATOM 632 C C . THR A 1 83 ? -4.443 8.649 12.409 1.00 69.31 83 THR A C 1
ATOM 634 O O . THR A 1 83 ? -5.390 9.018 13.101 1.00 69.31 83 THR A O 1
ATOM 637 N N . THR A 1 84 ? -4.025 9.326 11.334 1.00 64.62 84 THR A N 1
ATOM 638 C CA . THR A 1 84 ? -4.707 10.501 10.782 1.00 64.62 84 THR A CA 1
ATOM 639 C C . THR A 1 84 ? -4.465 10.559 9.278 1.00 64.62 84 THR A C 1
ATOM 641 O O . THR A 1 84 ? -3.326 10.480 8.818 1.00 64.62 84 THR A O 1
ATOM 644 N N . PHE A 1 85 ? -5.531 10.705 8.496 1.00 57.00 85 PHE A N 1
ATOM 645 C CA . PHE A 1 85 ? -5.458 10.781 7.042 1.00 57.00 85 PHE A CA 1
ATOM 646 C C . PHE A 1 85 ? -5.781 12.203 6.582 1.00 57.00 85 PHE A C 1
ATOM 648 O O . PHE A 1 85 ? -6.936 12.619 6.613 1.00 57.00 85 PHE A O 1
ATOM 655 N N . GLN A 1 86 ? -4.770 12.958 6.146 1.00 54.16 86 GLN A N 1
ATOM 656 C CA . GLN A 1 86 ? -5.006 14.108 5.277 1.00 54.16 86 GLN A CA 1
ATOM 657 C C . GLN A 1 86 ? -4.842 13.652 3.830 1.00 54.16 86 GLN A C 1
ATOM 659 O O . GLN A 1 86 ? -3.731 13.366 3.384 1.00 54.16 86 GLN A O 1
ATOM 664 N N . MET A 1 87 ? -5.951 13.600 3.086 1.00 53.72 87 MET A N 1
ATOM 665 C CA . MET A 1 87 ? -5.887 13.568 1.627 1.00 53.72 87 MET A CA 1
ATOM 666 C C . MET A 1 87 ? -5.306 14.899 1.152 1.00 53.72 87 MET A C 1
ATOM 668 O O . MET A 1 87 ? -6.038 15.860 0.930 1.00 53.72 87 MET A O 1
ATOM 672 N N . SER A 1 88 ? -3.989 14.971 0.982 1.00 47.03 88 SER A N 1
ATOM 673 C CA . SER A 1 88 ? -3.426 15.960 0.071 1.00 47.03 88 SER A CA 1
ATOM 674 C C . SER A 1 88 ? -3.691 15.450 -1.340 1.00 47.03 88 SER A C 1
ATOM 676 O O . SER A 1 88 ? -2.918 14.670 -1.892 1.00 47.03 88 SER A O 1
ATOM 678 N N . ALA A 1 89 ? -4.830 15.841 -1.912 1.00 45.06 89 ALA A N 1
ATOM 679 C CA . ALA A 1 89 ? -4.970 15.836 -3.356 1.00 45.06 89 ALA A CA 1
ATOM 680 C C . ALA A 1 89 ? -3.980 16.886 -3.868 1.00 45.06 89 ALA A C 1
ATOM 682 O O . ALA A 1 89 ? -4.263 18.086 -3.813 1.00 45.06 89 ALA A O 1
ATOM 683 N N . SER A 1 90 ? -2.788 16.467 -4.294 1.00 43.38 90 SER A N 1
ATOM 684 C CA . SER A 1 90 ? -1.914 17.375 -5.023 1.00 43.38 90 SER A CA 1
ATOM 685 C C . SER A 1 90 ? -2.688 17.833 -6.257 1.00 43.38 90 SER A C 1
ATOM 687 O O . SER A 1 90 ? -3.081 17.048 -7.119 1.00 43.38 90 SER A O 1
ATOM 689 N N . LYS A 1 91 ? -3.010 19.127 -6.269 1.00 35.56 91 LYS A N 1
ATOM 690 C CA . LYS A 1 91 ? -3.707 19.805 -7.358 1.00 35.56 91 LYS A CA 1
ATOM 691 C C . LYS A 1 91 ? -2.999 19.441 -8.672 1.00 35.56 91 LYS A C 1
ATOM 693 O O . LYS A 1 91 ? -1.771 19.562 -8.709 1.00 35.56 91 LYS A O 1
ATOM 698 N N . PRO A 1 92 ? -3.709 19.008 -9.731 1.00 36.06 92 PRO A N 1
ATOM 699 C CA . PRO A 1 92 ? -3.060 18.772 -11.013 1.00 36.06 92 PRO A CA 1
ATOM 700 C C . PRO A 1 92 ? -2.328 20.058 -11.438 1.00 36.06 92 PRO A C 1
ATOM 702 O O . PRO A 1 92 ? -2.865 21.155 -11.217 1.00 36.06 92 PRO A O 1
ATOM 705 N N . PRO A 1 93 ? -1.098 19.966 -11.978 1.00 39.84 93 PRO A N 1
ATOM 706 C CA . PRO A 1 93 ? -0.388 21.145 -12.449 1.00 39.84 93 PRO A CA 1
ATOM 707 C C . PRO A 1 93 ? -1.256 21.844 -13.498 1.00 39.84 93 PRO A C 1
ATOM 709 O O . PRO A 1 93 ? -1.824 21.201 -14.381 1.00 39.84 93 PRO A O 1
ATOM 712 N N . ARG A 1 94 ? -1.412 23.166 -13.352 1.00 32.56 94 ARG A N 1
ATOM 713 C CA . ARG A 1 94 ? -2.102 23.992 -14.349 1.00 32.56 94 ARG A CA 1
ATOM 714 C C . ARG A 1 94 ? -1.403 23.796 -15.702 1.00 32.56 94 ARG A C 1
ATOM 716 O O . ARG A 1 94 ? -0.172 23.841 -15.709 1.00 32.56 94 ARG A O 1
ATOM 723 N N . PRO A 1 95 ? -2.139 23.604 -16.810 1.00 50.03 95 PRO A N 1
ATOM 724 C CA . PRO A 1 95 ? -1.526 23.715 -18.122 1.00 50.03 95 PRO A CA 1
ATOM 725 C C . PRO A 1 95 ? -1.003 25.149 -18.278 1.00 50.03 95 PRO A C 1
ATOM 727 O O . PRO A 1 95 ? -1.689 26.096 -17.879 1.00 50.03 95 PRO A O 1
ATOM 730 N N . LEU A 1 96 ? 0.243 25.257 -18.749 1.00 51.12 96 LEU A N 1
ATOM 731 C CA . LEU A 1 96 ? 0.855 26.511 -19.193 1.00 51.12 96 LEU A CA 1
ATOM 732 C C . LEU A 1 96 ? 0.076 27.084 -20.379 1.00 51.12 96 LEU A C 1
ATOM 734 O O . LEU A 1 96 ? -0.373 26.271 -21.220 1.00 51.12 96 LEU A O 1
#